Protein AF-A0A6H2A3F5-F1 (afdb_monomer)

Solvent-accessible surface area (backbone atoms only — not comparable to full-atom values): 2682 Å² total; per-residue (Å²): 138,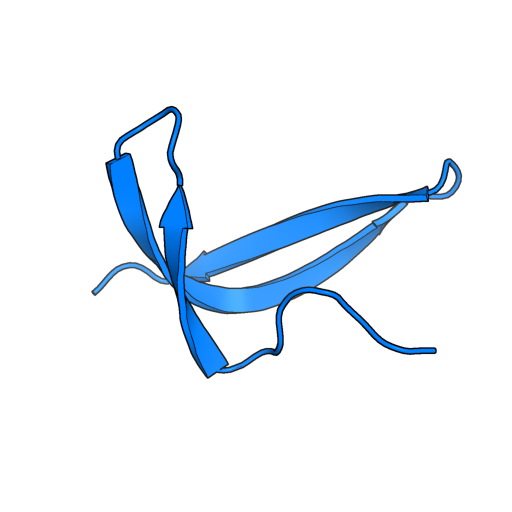86,72,97,69,68,77,75,40,80,48,65,44,87,87,82,65,53,54,22,32,27,75,47,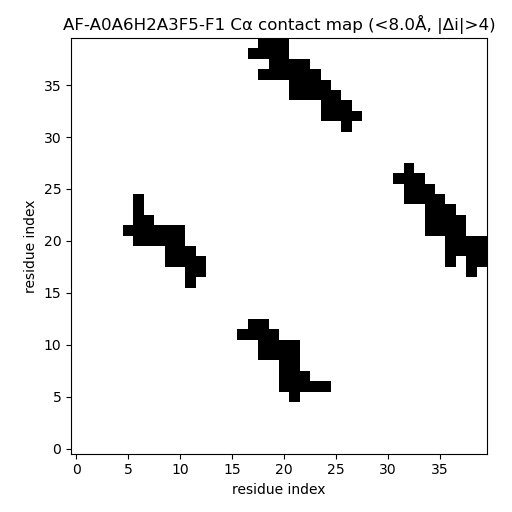73,49,75,43,99,86,71,52,73,47,76,43,66,46,69,123

Foldseek 3Di:
DDDPDDFQDWDADPPPRAIFGFHDWDQDPVRDIDTDGDGD

pLDDT: mean 92.62, std 7.79, range [58.75, 97.75]

Sequence (40 aa):
MIFKIELGVKVKDNITGFEGTTVARAEYLNGCIQYQLEGD

Mean predicted aligned error: 3.32 Å

Secondary structure (DSSP, 8-state):
---SS-TT-EEE-TTT--EEEEEEEEE-TTS-EEEEEEE-

Nearest PDB structures (foldseek):
  6g4j-assembly1_A  TM=6.138E-01  e=1.495E+00  Bacillus subtilis subsp. subtilis str. 168
  6hq9-assembly2_B  TM=6.501E-01  e=5.201E+00  Homo sapiens
  8p5d-assembly1_LY0  TM=4.771E-01  e=3.286E+00  Spraguea lophii 42_110
  8qr1-assembly1_C  TM=5.733E-01  e=5.931E+00  Homo sapiens

Radius of gyration: 10.56 Å; Cα contacts (8 Å, |Δi|>4): 59; chains: 1; bounding box: 28×21×22 Å

Structure (mmCIF, N/CA/C/O backbone):
data_AF-A0A6H2A3F5-F1
#
_entry.id   AF-A0A6H2A3F5-F1
#
loop_
_atom_site.group_PDB
_atom_site.id
_atom_site.type_symbol
_atom_site.label_atom_id
_atom_site.label_alt_id
_atom_site.label_comp_id
_atom_site.label_asym_id
_atom_site.label_entity_id
_atom_site.label_seq_id
_atom_site.pdbx_PDB_ins_code
_atom_site.Cartn_x
_atom_site.Cartn_y
_atom_site.Cartn_z
_atom_site.occupancy
_atom_site.B_iso_or_equiv
_atom_site.auth_seq_id
_atom_site.auth_comp_id
_atom_site.auth_asym_id
_atom_site.auth_atom_id
_atom_site.pdbx_PDB_model_num
ATOM 1 N N . MET A 1 1 ? 11.997 -13.734 -5.902 1.00 58.75 1 MET A N 1
ATOM 2 C CA . MET A 1 1 ? 11.671 -12.352 -5.493 1.00 58.75 1 MET A CA 1
ATOM 3 C C . MET A 1 1 ? 10.635 -12.456 -4.385 1.00 58.75 1 MET A C 1
ATOM 5 O O . MET A 1 1 ? 9.572 -12.995 -4.651 1.00 58.75 1 MET A O 1
ATOM 9 N N . ILE A 1 2 ? 10.973 -12.088 -3.146 1.00 76.62 2 ILE A N 1
ATOM 10 C CA . ILE A 1 2 ? 10.055 -12.169 -1.995 1.00 76.62 2 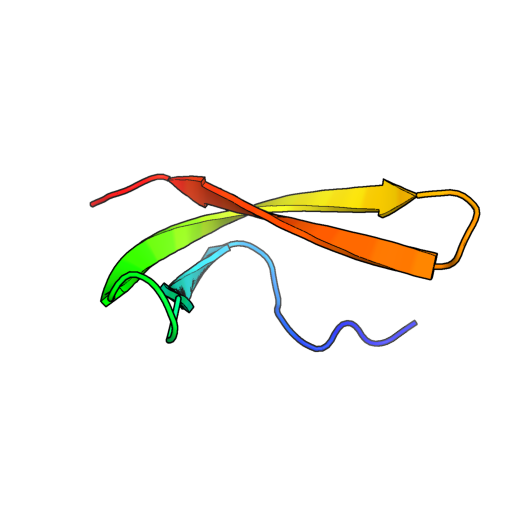ILE A CA 1
ATOM 11 C C . ILE A 1 2 ? 9.705 -10.732 -1.618 1.00 76.62 2 ILE A C 1
ATOM 13 O O . ILE A 1 2 ? 10.595 -9.955 -1.277 1.00 76.62 2 ILE A O 1
ATOM 17 N N . PHE A 1 3 ? 8.432 -10.364 -1.738 1.00 82.25 3 PHE A N 1
ATOM 18 C CA . PHE A 1 3 ? 7.955 -9.040 -1.352 1.00 82.25 3 PHE A CA 1
ATOM 19 C C . PHE A 1 3 ? 7.579 -9.035 0.123 1.00 82.25 3 PHE A C 1
ATOM 21 O O . PHE A 1 3 ? 7.089 -10.029 0.647 1.00 82.25 3 PHE A O 1
ATOM 28 N N . LYS A 1 4 ? 7.809 -7.904 0.791 1.00 85.88 4 LYS A N 1
ATOM 29 C CA . LYS A 1 4 ? 7.557 -7.782 2.231 1.00 85.88 4 LYS A CA 1
ATOM 30 C C . LYS A 1 4 ? 6.063 -7.803 2.579 1.00 85.88 4 LYS A C 1
ATOM 32 O O . LYS A 1 4 ? 5.718 -8.189 3.687 1.00 85.88 4 LYS A O 1
ATOM 37 N N . ILE A 1 5 ? 5.207 -7.361 1.656 1.00 93.50 5 ILE A N 1
ATOM 38 C CA . ILE A 1 5 ? 3.753 -7.31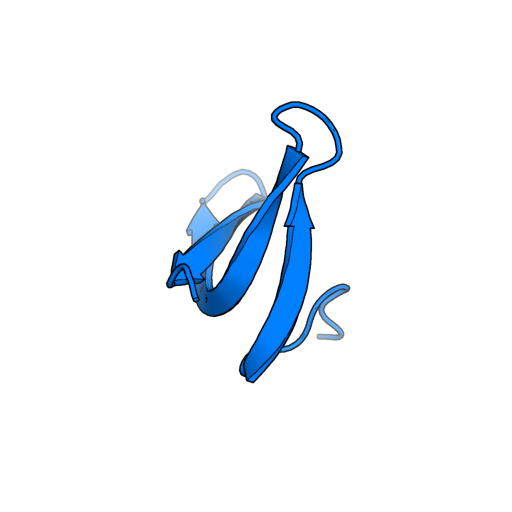2 1.822 1.00 93.50 5 ILE A CA 1
ATOM 39 C C . ILE A 1 5 ? 3.109 -7.957 0.589 1.00 93.50 5 ILE A C 1
ATOM 41 O O . ILE A 1 5 ? 3.462 -7.630 -0.551 1.00 93.50 5 ILE A O 1
ATOM 45 N N . GLU A 1 6 ? 2.190 -8.887 0.828 1.00 93.94 6 GLU A N 1
ATOM 46 C CA . GLU A 1 6 ? 1.422 -9.570 -0.214 1.00 93.94 6 GLU A CA 1
ATOM 47 C C . GLU A 1 6 ? 0.218 -8.728 -0.667 1.00 93.94 6 GLU A C 1
ATOM 49 O O . GLU A 1 6 ? -0.168 -7.765 -0.005 1.00 93.94 6 GLU A O 1
ATOM 54 N N . LEU A 1 7 ? -0.362 -9.052 -1.824 1.00 96.00 7 LEU A N 1
ATOM 55 C CA . LEU A 1 7 ? -1.641 -8.470 -2.243 1.00 96.00 7 LEU A CA 1
ATOM 56 C C . LEU A 1 7 ? -2.797 -9.210 -1.558 1.00 96.00 7 LEU A C 1
ATOM 58 O O . LEU A 1 7 ? -2.692 -10.406 -1.295 1.00 96.00 7 LEU A O 1
ATOM 62 N N . GLY A 1 8 ? -3.895 -8.505 -1.295 1.00 96.06 8 GLY A N 1
ATOM 63 C CA . GLY A 1 8 ? -5.095 -9.053 -0.664 1.00 96.06 8 GLY A CA 1
ATOM 64 C C . GLY A 1 8 ? -5.029 -9.147 0.860 1.00 96.06 8 GLY A C 1
ATOM 65 O O . GLY A 1 8 ? -5.896 -9.779 1.460 1.00 96.06 8 GLY A O 1
ATOM 66 N N . VAL A 1 9 ? -4.031 -8.534 1.503 1.00 96.88 9 VAL A N 1
ATOM 67 C CA . VAL A 1 9 ? -3.926 -8.512 2.970 1.00 96.88 9 VAL A CA 1
ATOM 68 C C . VAL A 1 9 ? -4.292 -7.138 3.514 1.00 96.88 9 VAL A C 1
ATOM 70 O O . VAL A 1 9 ? -4.003 -6.111 2.895 1.00 96.88 9 VAL A O 1
ATOM 73 N N . LYS A 1 10 ? -4.917 -7.117 4.694 1.00 97.06 10 LYS A N 1
ATOM 74 C CA . LYS A 1 10 ? -5.174 -5.873 5.423 1.00 97.06 10 LYS A CA 1
ATOM 75 C C . LYS A 1 10 ? -3.877 -5.331 6.002 1.00 97.06 10 LYS A C 1
ATOM 77 O O . LYS A 1 10 ? -3.117 -6.067 6.633 1.00 97.06 10 LYS A O 1
ATOM 82 N N . VAL A 1 11 ? -3.644 -4.041 5.812 1.00 96.50 11 VAL A N 1
ATOM 83 C CA . VAL A 1 11 ? -2.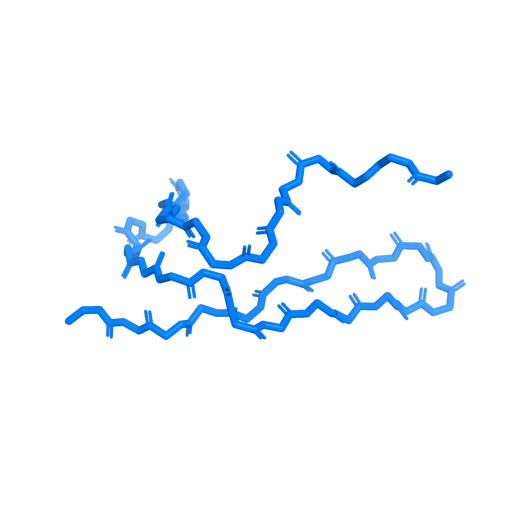487 -3.329 6.354 1.00 96.50 11 VAL A CA 1
ATOM 84 C C . VAL A 1 11 ? -2.898 -1.976 6.915 1.00 96.50 11 VAL A C 1
ATOM 86 O O . VAL A 1 11 ? -3.955 -1.439 6.586 1.00 96.50 11 VAL A O 1
ATOM 89 N N . LYS A 1 12 ? -2.018 -1.423 7.749 1.00 96.50 12 LYS A N 1
ATOM 90 C CA . LYS A 1 12 ? -2.148 -0.093 8.330 1.00 96.50 12 LYS A CA 1
ATOM 91 C C . LYS A 1 12 ? -0.923 0.740 7.993 1.00 96.50 12 LYS A C 1
ATOM 93 O O . LYS A 1 12 ? 0.205 0.318 8.261 1.00 96.50 12 LYS A O 1
ATOM 98 N N . ASP A 1 13 ? -1.141 1.921 7.434 1.00 94.44 13 ASP A N 1
ATOM 99 C CA . ASP A 1 13 ? -0.092 2.920 7.305 1.00 94.44 13 ASP A CA 1
ATOM 100 C C . ASP A 1 13 ? 0.207 3.529 8.681 1.00 94.44 13 ASP A C 1
ATOM 102 O O . ASP A 1 13 ? -0.658 4.126 9.319 1.00 94.44 13 ASP A O 1
ATOM 106 N N . ASN A 1 14 ? 1.443 3.378 9.158 1.00 94.31 14 ASN A N 1
ATOM 107 C CA . ASN A 1 14 ? 1.820 3.821 10.504 1.00 94.31 14 ASN A CA 1
ATOM 108 C C . ASN A 1 14 ? 1.975 5.346 10.629 1.00 94.31 14 ASN A C 1
ATOM 110 O O . ASN A 1 14 ? 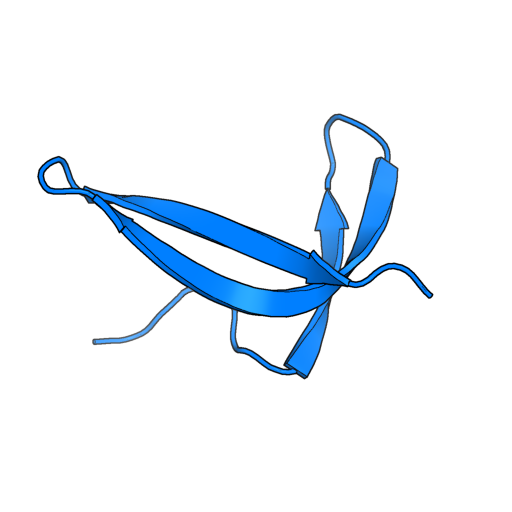2.063 5.842 11.748 1.00 94.31 14 ASN A O 1
ATOM 114 N N . ILE A 1 15 ? 2.044 6.084 9.515 1.00 95.94 15 ILE A N 1
ATOM 115 C CA . ILE A 1 15 ? 2.229 7.542 9.526 1.00 95.94 15 ILE A CA 1
ATOM 116 C C . ILE A 1 15 ? 0.875 8.249 9.632 1.00 95.94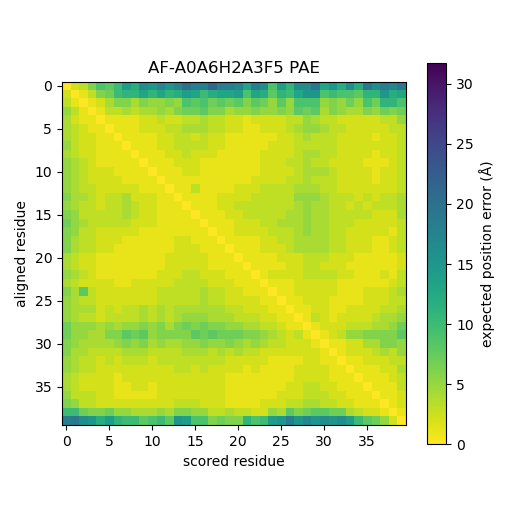 15 ILE A C 1
ATOM 118 O O . ILE A 1 15 ? 0.697 9.136 10.462 1.00 95.94 15 ILE A O 1
ATOM 122 N N . THR A 1 16 ? -0.082 7.852 8.797 1.00 96.06 16 THR A N 1
ATOM 123 C CA . THR A 1 16 ? -1.418 8.456 8.707 1.00 96.06 16 THR A CA 1
ATOM 124 C C . THR A 1 16 ? -2.465 7.715 9.536 1.00 96.06 16 THR A C 1
ATOM 126 O O . THR A 1 16 ? -3.505 8.284 9.857 1.00 96.06 16 THR A O 1
ATOM 129 N N . GLY A 1 17 ? -2.209 6.453 9.890 1.00 96.12 17 GLY A N 1
ATOM 130 C CA . GLY A 1 17 ? -3.173 5.577 10.549 1.00 96.12 17 GLY A CA 1
ATOM 131 C C . GLY A 1 17 ? -4.204 4.955 9.604 1.00 96.12 17 GLY A C 1
ATOM 132 O O . GLY A 1 17 ? -5.074 4.242 10.095 1.00 96.12 17 GLY A O 1
ATOM 133 N N . PHE A 1 18 ? -4.115 5.204 8.292 1.00 95.88 18 PHE A N 1
ATOM 134 C CA . PHE A 1 18 ? -5.041 4.667 7.294 1.00 95.88 18 PHE A CA 1
ATOM 135 C C . PHE A 1 18 ? -4.971 3.136 7.223 1.00 95.88 18 PHE A C 1
ATOM 137 O O . PHE A 1 18 ? -3.883 2.559 7.192 1.00 95.88 18 PHE A O 1
ATOM 144 N 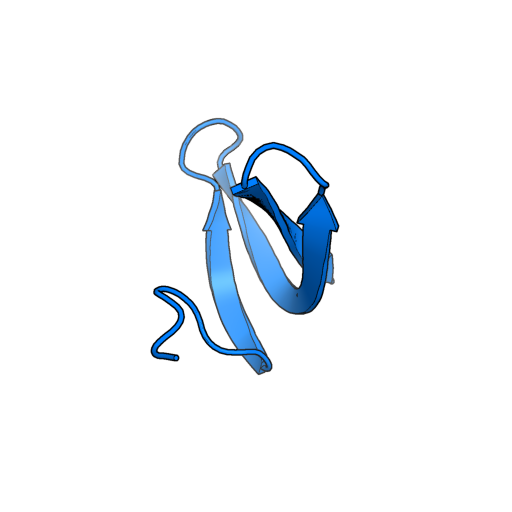N . GLU A 1 19 ? -6.131 2.485 7.161 1.00 97.44 19 GLU A N 1
ATOM 145 C CA . GLU A 1 19 ? -6.275 1.030 7.090 1.00 97.44 19 GLU A CA 1
ATOM 146 C C . GLU A 1 19 ? -6.970 0.643 5.785 1.00 97.44 19 GLU A C 1
ATOM 1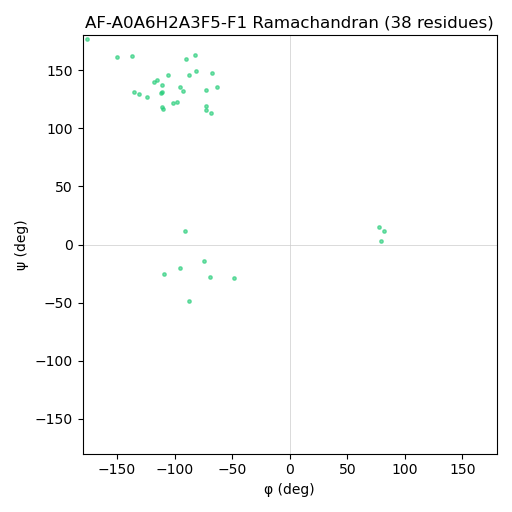48 O O . GLU A 1 19 ? -7.896 1.318 5.340 1.00 97.44 19 GLU A O 1
ATOM 153 N N . GLY A 1 20 ? -6.506 -0.434 5.157 1.00 97.00 20 GLY A N 1
ATOM 154 C CA . GLY A 1 20 ? -7.096 -0.928 3.918 1.00 97.00 20 GLY A CA 1
ATOM 155 C C . GLY A 1 20 ? -6.464 -2.226 3.437 1.00 97.00 20 GLY A C 1
ATOM 156 O O . GLY A 1 20 ? -5.508 -2.738 4.027 1.00 97.00 20 GLY A O 1
ATOM 157 N N . THR A 1 21 ? -6.997 -2.758 2.344 1.00 97.75 21 THR A N 1
ATOM 158 C CA . THR A 1 21 ? -6.508 -3.987 1.710 1.00 97.75 21 THR A CA 1
ATOM 159 C C . THR A 1 21 ? -5.544 -3.653 0.578 1.00 97.75 21 THR A C 1
ATOM 161 O O . THR A 1 21 ? -5.798 -2.758 -0.228 1.00 97.75 21 THR A O 1
ATOM 164 N N . THR A 1 22 ? -4.418 -4.363 0.495 1.00 97.12 22 THR A N 1
ATOM 165 C CA . THR A 1 22 ? -3.440 -4.182 -0.586 1.00 97.12 22 THR A CA 1
ATOM 166 C C . THR A 1 22 ? -3.998 -4.653 -1.929 1.00 97.12 22 THR A C 1
ATOM 168 O O . THR A 1 22 ? -4.192 -5.847 -2.146 1.00 97.12 22 THR A O 1
ATOM 171 N N . VAL A 1 23 ? -4.217 -3.731 -2.869 1.00 97.44 23 VAL A N 1
ATOM 172 C CA . VAL A 1 23 ? -4.822 -4.049 -4.182 1.00 97.44 23 VAL A CA 1
ATOM 173 C C . VAL A 1 23 ? -3.839 -3.969 -5.344 1.00 97.44 23 VAL A C 1
ATOM 175 O O . VAL A 1 23 ? -4.005 -4.658 -6.347 1.00 97.44 23 VAL A O 1
ATOM 178 N N . ALA A 1 24 ? -2.777 -3.173 -5.211 1.00 96.25 24 ALA A N 1
ATOM 179 C CA . ALA A 1 24 ? -1.734 -3.075 -6.223 1.00 96.25 24 ALA A CA 1
ATOM 180 C C . ALA A 1 24 ? -0.370 -2.753 -5.608 1.00 96.25 24 ALA A C 1
ATOM 182 O O . ALA A 1 24 ? -0.264 -2.251 -4.486 1.00 96.25 24 ALA A O 1
ATOM 183 N N . ARG A 1 25 ? 0.686 -3.021 -6.379 1.00 95.06 25 ARG A N 1
ATOM 184 C CA . ARG A 1 25 ? 2.063 -2.639 -6.064 1.00 95.06 25 ARG A CA 1
ATOM 185 C C . ARG A 1 25 ? 2.731 -2.070 -7.309 1.00 95.06 25 ARG A C 1
ATOM 187 O O . ARG A 1 25 ? 2.714 -2.715 -8.355 1.00 95.06 25 ARG A O 1
ATOM 194 N N . ALA A 1 26 ? 3.371 -0.917 -7.163 1.00 94.31 26 ALA A N 1
ATOM 195 C CA . ALA A 1 26 ? 4.220 -0.315 -8.181 1.00 94.31 26 ALA A CA 1
ATOM 196 C C . ALA A 1 26 ? 5.682 -0.341 -7.719 1.00 94.31 26 ALA A C 1
ATOM 198 O O . ALA A 1 26 ? 5.986 0.063 -6.597 1.00 94.31 26 ALA A O 1
ATOM 199 N N . GLU A 1 27 ? 6.580 -0.811 -8.583 1.00 93.75 27 GLU A N 1
ATOM 200 C CA . GLU A 1 27 ? 8.028 -0.709 -8.393 1.00 93.75 27 GLU A CA 1
ATOM 201 C C . GLU A 1 27 ? 8.578 0.275 -9.426 1.00 93.75 27 GLU A C 1
ATOM 203 O O . GLU A 1 27 ? 8.429 0.082 -10.633 1.00 93.75 27 GLU A O 1
ATOM 208 N N . TYR A 1 28 ? 9.173 1.363 -8.948 1.00 92.75 28 TYR A N 1
ATOM 209 C CA . TYR A 1 28 ? 9.788 2.377 -9.798 1.00 92.75 28 TYR A CA 1
ATOM 210 C C . TYR A 1 28 ? 11.262 2.046 -10.053 1.00 92.75 28 TYR A C 1
ATOM 212 O O . TYR A 1 28 ? 11.897 1.359 -9.258 1.00 92.75 28 TYR A O 1
ATOM 220 N N . LEU A 1 29 ? 11.831 2.616 -11.121 1.00 93.06 29 LEU A N 1
ATOM 221 C CA . LEU A 1 29 ? 13.197 2.350 -11.611 1.00 93.06 29 LEU A CA 1
ATOM 222 C C . LEU A 1 29 ? 14.305 2.399 -10.539 1.00 93.06 29 LEU A C 1
ATOM 224 O O . LEU A 1 29 ? 15.305 1.704 -10.669 1.00 93.06 29 LEU A O 1
ATOM 228 N N . ASN A 1 30 ? 14.129 3.191 -9.477 1.00 93.62 30 ASN A N 1
ATOM 229 C CA . ASN A 1 30 ? 15.097 3.328 -8.382 1.00 93.62 30 ASN A CA 1
ATOM 230 C C . ASN A 1 30 ? 14.864 2.348 -7.210 1.00 93.62 30 ASN A C 1
ATOM 232 O O . ASN A 1 30 ? 15.417 2.545 -6.132 1.00 93.62 30 ASN A O 1
ATOM 236 N N . GLY A 1 31 ? 14.001 1.340 -7.370 1.00 89.12 31 GLY A N 1
ATOM 237 C CA . GLY A 1 31 ? 13.637 0.401 -6.302 1.00 89.12 31 GLY A CA 1
ATOM 238 C C . GLY A 1 31 ? 12.646 0.967 -5.278 1.00 89.12 31 GLY A C 1
ATOM 239 O O . GLY A 1 31 ? 12.473 0.398 -4.201 1.00 89.12 31 GLY A O 1
ATOM 240 N N . CYS A 1 32 ? 11.985 2.089 -5.587 1.00 92.19 32 CYS A N 1
ATOM 241 C CA . CYS A 1 32 ? 10.893 2.589 -4.756 1.00 92.19 32 CYS A CA 1
ATOM 242 C C . CYS A 1 32 ? 9.670 1.692 -4.960 1.00 92.19 32 CYS A C 1
ATOM 244 O O . CYS A 1 32 ? 9.131 1.624 -6.065 1.00 92.19 32 CYS A O 1
ATOM 246 N N . ILE A 1 33 ? 9.250 1.010 -3.897 1.00 93.56 33 ILE A N 1
ATOM 247 C CA . ILE A 1 33 ? 8.059 0.163 -3.890 1.00 93.56 33 ILE A CA 1
ATOM 248 C C . ILE A 1 33 ? 6.931 0.933 -3.210 1.00 93.56 33 ILE A C 1
ATOM 250 O O . ILE A 1 33 ? 7.055 1.309 -2.045 1.00 93.56 33 ILE A O 1
ATOM 254 N N . GLN A 1 34 ? 5.824 1.131 -3.920 1.00 94.44 34 GLN A N 1
ATOM 255 C CA . GLN A 1 34 ? 4.593 1.695 -3.373 1.00 94.44 34 GLN A CA 1
ATOM 256 C C . GLN A 1 34 ? 3.468 0.666 -3.419 1.00 94.44 34 GLN A C 1
ATOM 258 O O . GLN A 1 34 ? 3.344 -0.088 -4.386 1.00 94.44 34 GLN A O 1
ATOM 263 N N . TYR A 1 35 ? 2.647 0.655 -2.372 1.00 95.44 35 TYR A N 1
ATOM 264 C CA . TYR A 1 35 ? 1.463 -0.190 -2.263 1.00 95.44 35 TYR A CA 1
ATOM 265 C C . TYR A 1 35 ? 0.223 0.689 -2.324 1.00 95.44 35 TYR A C 1
ATOM 267 O O . TYR A 1 35 ? 0.137 1.688 -1.613 1.00 95.44 35 TYR A O 1
ATOM 275 N N . GLN A 1 36 ? -0.732 0.304 -3.164 1.00 95.69 36 GLN A N 1
ATOM 276 C CA . GLN A 1 36 ? -2.040 0.939 -3.207 1.00 95.69 36 GLN A CA 1
ATOM 277 C C . GLN A 1 36 ? -2.994 0.177 -2.296 1.00 95.69 36 GLN A C 1
ATOM 279 O O . GLN A 1 36 ? -3.062 -1.056 -2.357 1.00 95.69 36 GLN A O 1
ATOM 284 N N . LEU A 1 37 ? -3.718 0.927 -1.470 1.00 96.56 37 LEU A N 1
ATOM 285 C CA . LEU A 1 37 ? -4.693 0.402 -0.528 1.00 96.56 37 LEU A CA 1
ATOM 286 C C . LEU A 1 37 ? -6.099 0.796 -0.972 1.00 96.56 37 LEU A C 1
ATOM 288 O O . LEU A 1 37 ? -6.327 1.939 -1.367 1.00 96.56 37 LEU A O 1
ATOM 292 N N . GLU A 1 38 ? -7.026 -0.148 -0.892 1.00 97.31 38 GLU A N 1
ATOM 293 C CA . GLU A 1 38 ? -8.462 0.115 -0.946 1.00 97.31 38 GLU A CA 1
ATOM 294 C C . GLU A 1 38 ? -8.983 0.142 0.493 1.00 97.31 38 GLU A C 1
ATOM 296 O O . GLU A 1 38 ? -8.731 -0.795 1.254 1.00 97.31 38 GLU A O 1
ATOM 301 N N . GLY A 1 39 ? -9.610 1.252 0.889 1.00 92.44 39 GLY A N 1
ATOM 302 C CA . GLY A 1 39 ? -10.165 1.403 2.235 1.00 92.44 39 GLY A CA 1
ATOM 303 C C . GLY A 1 39 ? -11.349 0.464 2.462 1.00 92.44 39 GLY A C 1
ATOM 304 O O . GLY A 1 39 ? -12.083 0.168 1.520 1.00 92.44 39 GLY A O 1
ATOM 305 N N . ASP A 1 40 ? -11.507 0.014 3.707 1.00 69.94 40 ASP A N 1
ATOM 306 C CA . ASP A 1 40 ? -12.737 -0.637 4.182 1.00 69.94 40 ASP A CA 1
ATOM 307 C C . ASP A 1 40 ? -13.886 0.373 4.364 1.00 69.94 40 ASP A C 1
ATOM 309 O O . ASP A 1 40 ? -13.613 1.529 4.774 1.00 69.94 40 ASP A O 1
#

Organism: NCBI:txid1070528